Protein AF-A0A3P5DHP8-F1 (afdb_monomer_lite)

Secondary structure (DSSP, 8-state):
-HHHHHHHHHHHHHHHHHTT-THHHHHHHHHHHHHHHHHH----SS--HHHHHHHHHHHHHHHHHHHTTHHHHHHHHHHHHHHHHHHHHHHTTT-

Structure (mmCIF, N/CA/C/O backbone):
data_AF-A0A3P5DHP8-F1
#
_entry.id   AF-A0A3P5DHP8-F1
#
loop_
_atom_site.group_PDB
_atom_site.id
_atom_site.type_symbol
_atom_site.label_atom_id
_atom_site.label_alt_id
_atom_site.label_comp_id
_atom_site.label_asym_id
_atom_site.label_entity_id
_atom_site.label_seq_id
_atom_site.pdbx_PDB_ins_code
_atom_site.Cartn_x
_atom_site.Cartn_y
_atom_site.Cartn_z
_atom_site.occupancy
_atom_site.B_iso_or_equiv
_atom_site.auth_seq_id
_atom_site.auth_comp_id
_atom_site.auth_asym_id
_atom_site.auth_atom_id
_atom_site.pdbx_PDB_model_num
ATOM 1 N N . MET A 1 1 ? -1.310 -9.371 28.868 1.00 57.66 1 MET A N 1
ATOM 2 C CA . MET A 1 1 ? -2.541 -9.922 28.252 1.00 57.66 1 MET A CA 1
ATOM 3 C C . MET A 1 1 ? -3.122 -8.997 27.177 1.00 57.66 1 MET A C 1
ATOM 5 O O . MET A 1 1 ? -3.319 -9.466 26.067 1.00 57.66 1 MET A O 1
ATOM 9 N N . LEU A 1 2 ? -3.299 -7.692 27.431 1.00 68.12 2 LEU A N 1
ATOM 10 C CA . LEU A 1 2 ? -3.774 -6.713 26.426 1.00 68.12 2 LEU A CA 1
ATOM 11 C C . LEU A 1 2 ? -2.916 -6.642 25.144 1.00 68.12 2 LEU A C 1
ATOM 13 O O . LEU A 1 2 ? -3.453 -6.567 24.043 1.00 68.12 2 LEU A O 1
ATOM 17 N N . PHE A 1 3 ? -1.590 -6.743 25.278 1.00 73.19 3 PHE A N 1
ATOM 18 C CA . PHE A 1 3 ? -0.663 -6.683 24.141 1.00 73.19 3 PHE A CA 1
ATOM 19 C C . PHE A 1 3 ? -0.813 -7.871 23.176 1.00 73.19 3 PHE A C 1
ATOM 21 O O . PHE A 1 3 ? -0.783 -7.694 21.965 1.00 73.19 3 PHE A O 1
ATOM 28 N N . THR A 1 4 ? -1.038 -9.081 23.699 1.00 76.75 4 THR A N 1
ATOM 29 C CA . THR A 1 4 ? -1.202 -10.300 22.890 1.00 76.75 4 THR A CA 1
ATOM 30 C C . THR A 1 4 ? -2.469 -10.246 22.037 1.00 76.75 4 THR A C 1
ATOM 32 O O . THR A 1 4 ? -2.432 -10.616 20.868 1.00 76.75 4 THR A O 1
ATOM 35 N N . ILE A 1 5 ? -3.571 -9.727 22.593 1.00 74.00 5 ILE A N 1
ATOM 36 C CA . ILE A 1 5 ? -4.827 -9.511 21.858 1.00 74.00 5 ILE A CA 1
ATOM 37 C C . ILE A 1 5 ? -4.630 -8.476 20.743 1.00 74.00 5 ILE A C 1
ATOM 39 O O . ILE A 1 5 ? -5.071 -8.693 19.617 1.00 74.00 5 ILE A O 1
ATOM 43 N N . GLN A 1 6 ? -3.915 -7.384 21.024 1.00 68.06 6 GLN A N 1
ATOM 44 C CA . GLN A 1 6 ? -3.632 -6.347 20.032 1.00 68.06 6 GLN A CA 1
ATOM 45 C C . GLN A 1 6 ? -2.747 -6.870 18.890 1.00 68.06 6 GLN A C 1
ATOM 47 O O . GLN A 1 6 ? -3.017 -6.589 17.724 1.00 68.06 6 GLN A O 1
ATOM 52 N N . LEU A 1 7 ? -1.745 -7.693 19.213 1.00 75.31 7 LEU A N 1
ATOM 53 C CA . LEU A 1 7 ? -0.860 -8.322 18.234 1.00 75.31 7 LEU A CA 1
ATOM 54 C C . LEU A 1 7 ? -1.625 -9.309 17.338 1.00 75.31 7 LEU A C 1
ATOM 56 O O . LEU A 1 7 ? -1.489 -9.261 16.121 1.00 75.31 7 LEU A O 1
ATOM 60 N N . ILE A 1 8 ? -2.486 -10.151 17.919 1.00 80.44 8 ILE A N 1
ATOM 61 C CA . ILE A 1 8 ? -3.342 -11.086 17.169 1.00 80.44 8 ILE A CA 1
ATOM 62 C C . ILE A 1 8 ? -4.260 -10.336 16.200 1.00 80.44 8 ILE A C 1
ATOM 64 O O . ILE A 1 8 ? -4.392 -10.730 15.043 1.00 80.44 8 ILE A O 1
ATOM 68 N N . ILE A 1 9 ? -4.855 -9.228 16.641 1.00 71.44 9 ILE A N 1
ATOM 69 C CA . ILE A 1 9 ? -5.738 -8.418 15.802 1.00 71.44 9 ILE A CA 1
ATOM 70 C C . ILE A 1 9 ? -4.968 -7.737 14.659 1.00 71.44 9 ILE A C 1
ATOM 72 O O . ILE A 1 9 ? -5.416 -7.781 13.512 1.00 71.44 9 ILE A O 1
ATOM 76 N N . ILE A 1 10 ? -3.795 -7.157 14.938 1.00 72.00 10 ILE A N 1
ATOM 77 C CA . ILE A 1 10 ? -2.924 -6.573 13.904 1.00 72.00 10 ILE A CA 1
ATOM 78 C C . ILE A 1 10 ? -2.508 -7.644 12.893 1.00 72.00 10 ILE A C 1
ATOM 80 O O . ILE A 1 10 ? -2.556 -7.393 11.692 1.00 72.00 10 ILE A O 1
ATOM 84 N N . LEU A 1 11 ? -2.153 -8.842 13.360 1.00 78.12 11 LEU A N 1
ATOM 85 C CA . LEU A 1 11 ? -1.732 -9.947 12.505 1.00 78.12 11 LEU A CA 1
ATOM 86 C C . LEU A 1 11 ? -2.858 -10.393 11.563 1.00 78.12 11 LEU A C 1
ATOM 88 O O . LEU A 1 11 ? -2.621 -10.552 10.369 1.00 78.12 11 LEU A O 1
ATOM 92 N N . ILE A 1 12 ? -4.089 -10.527 12.068 1.00 77.81 12 ILE A N 1
ATOM 93 C CA . ILE A 1 12 ? -5.266 -10.883 11.258 1.00 77.81 12 ILE A CA 1
ATOM 94 C C . ILE A 1 12 ? -5.579 -9.787 10.232 1.00 77.81 12 ILE A C 1
ATOM 96 O O . ILE A 1 12 ? -5.839 -10.091 9.067 1.00 77.81 12 ILE A O 1
ATOM 100 N N . CYS A 1 13 ? -5.515 -8.517 10.638 1.00 71.31 13 CYS A N 1
ATOM 101 C CA . CYS A 1 13 ? -5.773 -7.375 9.761 1.00 71.31 13 CYS A CA 1
ATOM 102 C C . CYS A 1 13 ? -4.716 -7.270 8.643 1.00 71.31 13 CYS A C 1
ATOM 104 O O . CYS A 1 13 ? -5.055 -7.137 7.466 1.00 71.31 13 CYS A O 1
ATOM 106 N N . LEU A 1 14 ? -3.435 -7.431 8.995 1.00 73.50 14 LEU A N 1
ATOM 107 C CA . LEU A 1 14 ? -2.313 -7.439 8.055 1.00 73.50 14 LEU A CA 1
ATOM 108 C C . LEU A 1 14 ? -2.419 -8.605 7.065 1.00 73.50 14 LEU A C 1
ATOM 110 O O . LEU A 1 14 ? -2.203 -8.416 5.870 1.00 73.50 14 LEU A O 1
ATOM 114 N N . PHE A 1 15 ? -2.792 -9.794 7.542 1.00 74.81 15 PHE A N 1
ATOM 115 C CA . PHE A 1 15 ? -2.951 -10.986 6.708 1.00 74.81 15 PHE A CA 1
ATOM 116 C C . PHE A 1 15 ? -4.095 -10.833 5.697 1.00 74.81 15 PHE A C 1
ATOM 118 O O . PHE A 1 15 ? -3.961 -11.219 4.533 1.00 74.81 15 PHE A O 1
ATOM 125 N N . TYR A 1 16 ? -5.205 -10.216 6.115 1.00 70.62 16 TYR A N 1
ATOM 126 C CA . TYR A 1 16 ? -6.323 -9.894 5.227 1.00 70.62 16 TYR A CA 1
ATOM 127 C C . TYR A 1 16 ? -5.950 -8.849 4.171 1.00 70.62 16 TYR A C 1
ATOM 129 O O . TYR A 1 16 ? -6.358 -8.975 3.015 1.00 70.62 16 TYR A O 1
ATOM 137 N N . GLY A 1 17 ? -5.148 -7.848 4.548 1.00 64.56 17 GLY A N 1
ATOM 138 C CA . GLY A 1 17 ? -4.607 -6.855 3.624 1.00 64.56 17 GLY A CA 1
ATOM 139 C C . GLY A 1 17 ? -3.680 -7.498 2.596 1.00 64.56 17 GLY A C 1
ATOM 140 O O . GLY A 1 17 ? -3.965 -7.437 1.398 1.00 64.56 17 GLY A O 1
ATOM 141 N N . ALA A 1 18 ? -2.624 -8.177 3.063 1.00 66.50 18 ALA A N 1
ATOM 142 C CA . ALA A 1 18 ? -1.539 -8.760 2.264 1.00 66.50 18 ALA A CA 1
ATOM 143 C C . ALA A 1 18 ? -2.024 -9.589 1.063 1.00 66.50 18 ALA A C 1
ATOM 145 O O . ALA A 1 18 ? -1.378 -9.601 0.016 1.00 66.50 18 ALA A O 1
ATOM 146 N N . ARG A 1 19 ? -3.191 -10.235 1.179 1.00 65.44 19 ARG A N 1
ATOM 147 C CA . ARG A 1 19 ? -3.757 -11.083 0.125 1.00 65.44 19 ARG A CA 1
ATOM 148 C C . ARG A 1 19 ? -4.192 -10.358 -1.153 1.00 65.44 19 ARG A C 1
ATOM 150 O O . ARG A 1 19 ? -4.264 -11.025 -2.180 1.00 65.44 19 ARG A O 1
ATOM 157 N N . LYS A 1 20 ? -4.519 -9.057 -1.126 1.00 61.44 20 LYS A N 1
ATOM 158 C CA . LYS A 1 20 ? -5.027 -8.346 -2.322 1.00 61.44 20 LYS A CA 1
ATOM 159 C C . LYS A 1 20 ? -3.983 -7.558 -3.121 1.00 61.44 20 LYS A C 1
ATOM 161 O O . LYS A 1 20 ? -4.278 -7.229 -4.263 1.00 61.44 20 LYS A O 1
ATOM 166 N N . GLY A 1 21 ? -2.774 -7.341 -2.593 1.00 65.50 21 GLY A N 1
ATOM 167 C CA . GLY A 1 21 ? -1.639 -6.792 -3.355 1.00 65.50 21 GLY A CA 1
ATOM 168 C C . GLY A 1 21 ? -1.771 -5.330 -3.839 1.00 65.50 21 GLY A C 1
ATOM 169 O O . GLY A 1 21 ? -2.862 -4.793 -4.013 1.00 65.50 21 GLY A O 1
ATOM 170 N N . GLY A 1 22 ? -0.634 -4.663 -4.073 1.00 72.56 22 GLY A N 1
ATOM 171 C CA . GLY A 1 22 ? -0.552 -3.359 -4.758 1.00 72.56 22 GLY A CA 1
ATOM 172 C C . GLY A 1 22 ? -1.194 -2.164 -4.030 1.00 72.56 22 GLY A C 1
ATOM 173 O O . GLY A 1 22 ? -1.187 -2.089 -2.806 1.00 72.56 22 GLY A O 1
ATOM 174 N N . ILE A 1 23 ? -1.769 -1.219 -4.786 1.00 69.06 23 ILE A N 1
ATOM 175 C CA . ILE A 1 23 ? -2.449 -0.009 -4.260 1.00 69.06 23 ILE A CA 1
ATOM 176 C C . ILE A 1 23 ? -3.648 -0.368 -3.361 1.00 69.06 23 ILE A C 1
ATOM 178 O O . ILE A 1 23 ? -3.956 0.347 -2.404 1.00 69.06 23 ILE A O 1
ATOM 182 N N . ALA A 1 24 ? -4.287 -1.517 -3.605 1.00 69.81 24 ALA A N 1
ATOM 183 C CA . ALA A 1 24 ? -5.386 -2.014 -2.781 1.00 69.81 24 ALA A CA 1
ATOM 184 C C . ALA A 1 24 ? -4.945 -2.367 -1.348 1.00 69.81 24 ALA A C 1
ATOM 186 O O . ALA A 1 24 ? -5.773 -2.299 -0.440 1.00 69.81 24 ALA A O 1
ATOM 187 N N . LEU A 1 25 ? -3.658 -2.675 -1.119 1.00 70.88 25 LEU A N 1
ATOM 188 C CA . LEU A 1 25 ? -3.103 -2.873 0.228 1.00 70.88 25 LEU A CA 1
ATOM 189 C C . LEU A 1 25 ? -3.172 -1.600 1.068 1.00 70.88 25 LEU A C 1
ATOM 191 O O . LEU A 1 25 ? -3.531 -1.669 2.241 1.00 70.88 25 LEU A O 1
ATOM 195 N N . GLY A 1 26 ? -2.865 -0.445 0.469 1.00 74.06 26 GLY A N 1
ATOM 196 C CA . GLY A 1 26 ? -2.911 0.847 1.156 1.00 74.06 26 GLY A CA 1
ATOM 197 C C . GLY A 1 26 ? -4.340 1.241 1.537 1.00 74.06 26 GLY A C 1
ATOM 198 O O . GLY A 1 26 ? -4.594 1.635 2.674 1.00 74.06 26 GLY A O 1
ATOM 199 N N . LEU A 1 27 ? -5.291 1.051 0.614 1.00 76.88 27 LEU A N 1
ATOM 200 C CA . LEU A 1 27 ? -6.716 1.324 0.842 1.00 76.88 27 LEU A CA 1
ATOM 201 C C . LEU A 1 27 ? -7.344 0.378 1.878 1.00 76.88 27 LEU A C 1
ATOM 203 O O . LEU A 1 27 ? -8.035 0.838 2.787 1.00 76.88 27 LEU A O 1
ATOM 207 N N . LEU A 1 28 ? -7.084 -0.930 1.785 1.00 74.44 28 LEU A N 1
ATOM 208 C CA . LEU A 1 28 ? -7.586 -1.909 2.757 1.00 74.44 28 LEU A CA 1
ATOM 209 C C . LEU A 1 28 ? -6.928 -1.751 4.131 1.00 74.44 28 LEU A C 1
ATOM 211 O O . LEU A 1 28 ? -7.615 -1.890 5.141 1.00 74.44 28 LEU A O 1
ATOM 215 N N . GLY A 1 29 ? -5.637 -1.411 4.181 1.00 72.75 29 GLY A N 1
ATOM 216 C CA . GLY A 1 29 ? -4.933 -1.101 5.425 1.00 72.75 29 GLY A CA 1
ATOM 217 C C . GLY A 1 29 ? -5.503 0.137 6.123 1.00 72.75 29 GLY A C 1
ATOM 218 O O . GLY A 1 29 ? -5.748 0.102 7.328 1.00 72.75 29 GLY A O 1
ATOM 219 N N . GLY A 1 30 ? -5.799 1.199 5.364 1.00 74.38 30 GLY A N 1
ATOM 220 C CA . GLY A 1 30 ? -6.437 2.412 5.882 1.00 74.38 30 GLY A CA 1
ATOM 221 C C . GLY A 1 30 ? -7.850 2.164 6.422 1.00 74.38 30 GLY A C 1
ATOM 222 O O . GLY A 1 30 ? -8.158 2.554 7.546 1.00 74.38 30 GLY A O 1
ATOM 223 N N . ILE A 1 31 ? -8.695 1.455 5.666 1.00 76.75 31 ILE A N 1
ATOM 224 C CA . ILE A 1 31 ? -10.066 1.111 6.087 1.00 76.75 31 ILE A CA 1
ATOM 225 C C . ILE A 1 31 ? -10.061 0.164 7.297 1.00 76.75 31 ILE A C 1
ATOM 227 O O . ILE A 1 31 ? -10.833 0.358 8.237 1.00 76.75 31 ILE A O 1
ATOM 231 N N . GLY A 1 32 ? -9.168 -0.829 7.311 1.00 72.00 32 GLY A N 1
ATOM 232 C CA . GLY A 1 32 ? -9.013 -1.766 8.424 1.00 72.00 32 GLY A CA 1
ATOM 233 C C . GLY A 1 32 ? -8.617 -1.069 9.725 1.00 72.00 32 GLY A C 1
ATOM 234 O O . GLY A 1 32 ? -9.170 -1.388 10.775 1.00 72.00 32 GLY A O 1
ATOM 235 N N . LEU A 1 33 ? -7.731 -0.068 9.653 1.00 70.44 33 LEU A N 1
ATOM 236 C CA . LEU A 1 33 ? -7.360 0.778 10.792 1.00 70.44 33 LEU A CA 1
ATOM 237 C C . LEU A 1 33 ? -8.519 1.645 11.286 1.00 70.44 33 LEU A C 1
ATOM 239 O O . LEU A 1 33 ? -8.742 1.709 12.492 1.00 70.44 33 LEU A O 1
ATOM 243 N N . VAL A 1 34 ? -9.278 2.274 10.382 1.00 72.81 34 VAL A N 1
ATOM 244 C CA . VAL A 1 34 ? -10.460 3.075 10.752 1.00 72.81 34 VAL A CA 1
ATOM 245 C C . VAL A 1 34 ? -11.471 2.218 11.512 1.00 72.81 34 VAL A C 1
ATOM 247 O O . VAL A 1 34 ? -11.944 2.625 12.570 1.00 72.81 34 VAL A O 1
ATOM 250 N N . ILE A 1 35 ? -11.746 1.006 11.029 1.00 72.75 35 ILE A N 1
ATOM 251 C CA . ILE A 1 35 ? -12.670 0.069 11.682 1.00 72.75 35 ILE A CA 1
ATOM 252 C C . ILE A 1 35 ? -12.154 -0.346 13.062 1.00 72.75 35 ILE A C 1
ATOM 254 O O . ILE A 1 35 ? -12.907 -0.327 14.029 1.00 72.75 35 ILE A O 1
ATOM 258 N N . LEU A 1 36 ? -10.869 -0.667 13.188 1.00 68.69 36 LEU A N 1
ATOM 259 C CA . LEU A 1 36 ? -10.261 -1.053 14.463 1.00 68.69 36 LEU A CA 1
ATOM 260 C C . LEU A 1 36 ? -10.287 0.075 15.502 1.00 68.69 36 LEU A C 1
ATOM 262 O O . LEU A 1 36 ? -10.53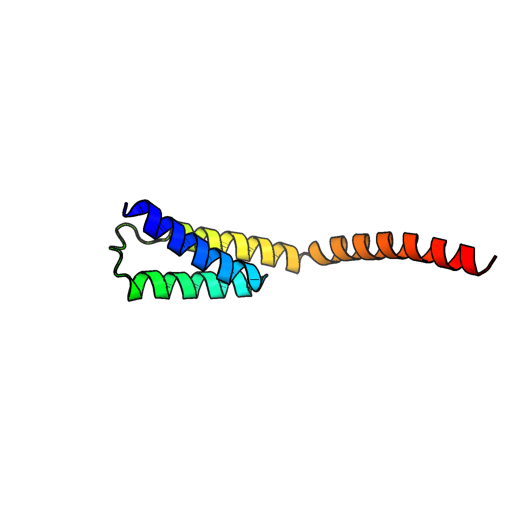0 -0.170 16.681 1.00 68.69 36 LEU A O 1
ATOM 266 N N . VAL A 1 37 ? -10.058 1.314 15.067 1.00 68.25 37 VAL A N 1
ATOM 267 C CA . VAL A 1 37 ? -10.053 2.493 15.942 1.00 68.25 37 VAL A CA 1
ATOM 268 C C . VAL A 1 37 ? -11.472 2.865 16.379 1.00 68.25 37 VAL A C 1
ATOM 270 O O . VAL A 1 37 ? -11.692 3.102 17.566 1.00 68.25 37 VAL A O 1
ATOM 273 N N . PHE A 1 38 ? -12.445 2.866 15.460 1.00 66.88 38 PHE A N 1
ATOM 274 C CA . PHE A 1 38 ? -13.832 3.237 15.767 1.00 66.88 38 PHE A CA 1
ATOM 275 C C . PHE A 1 38 ? -14.614 2.141 16.501 1.00 66.88 38 PHE A C 1
ATOM 277 O O . PHE A 1 38 ? -15.415 2.460 17.374 1.00 66.88 38 PHE A O 1
ATOM 284 N N . VAL A 1 39 ? -14.396 0.861 16.179 1.00 62.97 39 VAL A N 1
ATOM 285 C CA . VAL A 1 39 ? -15.164 -0.254 16.767 1.00 62.97 39 VAL A CA 1
ATOM 286 C C . VAL A 1 39 ? -14.582 -0.710 18.103 1.00 62.97 39 VAL A C 1
ATOM 288 O O . VAL A 1 39 ? -15.336 -1.078 18.998 1.00 62.97 39 VAL A O 1
ATOM 291 N N . PHE A 1 40 ? -13.257 -0.682 18.274 1.00 59.94 40 PHE A N 1
ATOM 292 C CA . PHE A 1 40 ? -12.612 -1.216 19.480 1.00 59.94 40 PHE A CA 1
ATOM 293 C C . PHE A 1 40 ? -12.320 -0.163 20.558 1.00 59.94 40 PHE A C 1
ATOM 295 O O . PHE A 1 40 ? -11.811 -0.516 21.620 1.00 59.94 40 PHE A O 1
ATOM 302 N N . HIS A 1 41 ? -12.648 1.113 20.303 1.00 54.25 41 HIS A N 1
ATOM 303 C CA . HIS A 1 41 ? -12.538 2.232 21.252 1.00 54.25 41 HIS A CA 1
ATOM 304 C C . HIS A 1 41 ? -11.188 2.268 21.996 1.00 54.25 41 HIS A C 1
ATOM 306 O O . HIS A 1 41 ? -11.097 2.621 23.175 1.00 54.25 41 HIS A O 1
ATOM 312 N N . LEU A 1 42 ? -10.114 1.864 21.306 1.00 52.53 42 LEU A N 1
ATOM 313 C CA . LEU A 1 42 ? -8.757 1.993 21.812 1.00 52.53 42 LEU A CA 1
ATOM 314 C C . LEU A 1 42 ? -8.496 3.485 21.960 1.00 52.53 42 LEU A C 1
ATOM 316 O O . LEU A 1 42 ? -8.507 4.190 20.953 1.00 52.53 42 LEU A O 1
ATOM 320 N N . GLN A 1 43 ? -8.283 3.958 23.196 1.00 47.19 43 GLN A N 1
ATOM 321 C CA . GLN A 1 43 ? -7.854 5.331 23.460 1.00 47.19 43 GLN A CA 1
ATOM 322 C C . GLN A 1 43 ? -6.724 5.653 22.478 1.00 47.19 43 GLN A C 1
ATOM 324 O O . GLN A 1 43 ? -5.659 5.026 22.573 1.00 47.19 43 GLN A O 1
ATOM 329 N N . PRO A 1 44 ? -6.946 6.565 21.510 1.00 50.72 44 PRO A N 1
ATOM 330 C CA . PRO A 1 44 ? -5.938 6.959 20.544 1.00 50.72 44 PRO A CA 1
ATOM 331 C C . PRO A 1 44 ? -4.951 7.841 21.299 1.00 50.72 44 PRO A C 1
ATOM 333 O O . PRO A 1 44 ? -4.919 9.056 21.155 1.00 50.72 44 PRO A O 1
ATOM 336 N N . SER A 1 45 ? -4.174 7.232 22.193 1.00 45.47 45 SER A N 1
ATOM 337 C CA . SER A 1 45 ? -3.363 7.958 23.162 1.00 45.47 45 SER A CA 1
ATOM 338 C C . SER A 1 45 ? -2.192 8.678 22.493 1.00 45.47 45 SER A C 1
ATOM 340 O O . SER A 1 45 ? -1.431 9.354 23.175 1.00 45.47 45 SER A O 1
ATOM 342 N N . LYS A 1 46 ? -2.036 8.517 21.173 1.00 51.19 46 LYS A N 1
ATOM 343 C CA . LYS A 1 46 ? -1.115 9.220 20.281 1.00 51.19 46 LYS A CA 1
ATOM 344 C C . LYS A 1 46 ? -1.778 9.170 18.894 1.00 51.19 46 LYS A C 1
ATOM 346 O O . LYS A 1 46 ? -2.092 8.056 18.464 1.00 51.19 46 LYS A O 1
ATOM 351 N N . PRO A 1 47 ? -2.062 10.289 18.207 1.00 55.19 47 PRO A N 1
ATOM 352 C CA . PRO A 1 47 ? -2.592 10.231 16.848 1.00 55.19 47 PRO A CA 1
ATOM 353 C C . PRO A 1 47 ? -1.657 9.349 15.990 1.00 55.19 47 PRO A C 1
ATOM 355 O O . PRO A 1 47 ? -0.440 9.534 16.065 1.00 55.19 47 PRO A O 1
ATOM 358 N N . PRO A 1 48 ? -2.180 8.358 15.235 1.00 64.62 48 PRO A N 1
ATOM 359 C CA . PRO A 1 48 ? -1.408 7.343 14.501 1.00 64.62 48 PRO A CA 1
ATOM 360 C C . PRO A 1 48 ? -0.761 7.917 13.226 1.00 64.62 48 PRO A C 1
ATOM 362 O O . PRO A 1 48 ? -0.858 7.361 12.133 1.00 64.62 48 PRO A O 1
ATOM 365 N N . VAL A 1 49 ? -0.101 9.062 13.385 1.00 68.12 49 VAL A N 1
ATOM 366 C CA . VAL A 1 49 ? 0.609 9.812 12.348 1.00 68.12 49 VAL A CA 1
ATOM 367 C C . VAL A 1 49 ? 1.739 8.970 11.766 1.00 68.12 49 VAL A C 1
ATOM 369 O O . VAL A 1 49 ? 1.925 8.973 10.557 1.00 68.12 49 VAL A O 1
ATOM 372 N N . ASP A 1 50 ? 2.425 8.188 12.602 1.00 72.31 50 ASP A N 1
ATOM 373 C CA . ASP A 1 50 ? 3.496 7.272 12.191 1.00 72.31 50 ASP A CA 1
ATOM 374 C C . ASP A 1 50 ? 3.032 6.290 11.101 1.00 72.31 50 ASP A C 1
ATOM 376 O O . ASP A 1 50 ? 3.651 6.162 10.045 1.00 72.31 50 ASP A O 1
ATOM 380 N N . VAL A 1 51 ? 1.856 5.688 11.297 1.00 74.31 51 VAL A N 1
ATOM 381 C CA . VAL A 1 51 ? 1.292 4.713 10.358 1.00 74.31 51 VAL A CA 1
ATOM 382 C C . VAL A 1 51 ? 0.798 5.389 9.079 1.00 74.31 51 VAL A C 1
ATOM 384 O O . VAL A 1 51 ? 1.027 4.873 7.987 1.00 74.31 51 VAL A O 1
ATOM 387 N N . MET A 1 52 ? 0.162 6.561 9.182 1.00 81.44 52 MET A N 1
ATOM 388 C CA . MET A 1 52 ? -0.232 7.336 7.999 1.00 81.44 52 MET A CA 1
ATOM 389 C C . MET A 1 52 ? 0.981 7.751 7.155 1.00 81.44 52 MET A C 1
ATOM 391 O O . MET A 1 52 ? 0.947 7.597 5.934 1.00 81.44 52 MET A O 1
ATOM 395 N N . LEU A 1 53 ? 2.060 8.222 7.789 1.00 83.12 53 LEU A N 1
ATOM 396 C CA . LEU A 1 53 ? 3.305 8.594 7.113 1.00 83.12 53 LEU A CA 1
ATOM 397 C C . LEU A 1 53 ? 3.957 7.389 6.431 1.00 83.12 53 LEU A C 1
ATOM 399 O O . LEU A 1 53 ? 4.364 7.502 5.278 1.00 83.12 53 LEU A O 1
ATOM 403 N N . VAL A 1 54 ? 3.998 6.229 7.095 1.00 84.88 54 VAL A N 1
ATOM 404 C CA . VAL A 1 54 ? 4.501 4.977 6.507 1.00 84.88 54 VAL A CA 1
ATOM 405 C C . VAL A 1 54 ? 3.695 4.561 5.273 1.00 84.88 54 VAL A C 1
ATOM 407 O O . VAL A 1 54 ? 4.292 4.209 4.254 1.00 84.88 54 VAL A O 1
ATOM 410 N N . ILE A 1 55 ? 2.358 4.635 5.318 1.00 84.56 55 ILE A N 1
ATOM 411 C CA . ILE A 1 55 ? 1.507 4.289 4.167 1.00 84.56 55 ILE A CA 1
ATOM 412 C C . ILE A 1 55 ? 1.776 5.244 3.000 1.00 84.56 55 ILE A C 1
ATOM 414 O O . ILE A 1 55 ? 1.960 4.797 1.871 1.00 84.56 55 ILE A O 1
ATOM 418 N N . ILE A 1 56 ? 1.845 6.550 3.258 1.00 87.00 56 ILE A N 1
ATOM 419 C CA . ILE A 1 56 ? 2.117 7.542 2.210 1.00 87.00 56 ILE A CA 1
ATOM 420 C C . ILE A 1 56 ? 3.517 7.333 1.621 1.00 87.00 56 ILE A C 1
ATOM 422 O O . ILE A 1 56 ? 3.665 7.332 0.400 1.00 87.00 56 ILE A O 1
ATOM 426 N N . ALA A 1 57 ? 4.527 7.097 2.461 1.00 90.44 57 ALA A N 1
ATOM 427 C CA . ALA A 1 57 ? 5.901 6.871 2.025 1.00 90.44 57 ALA A CA 1
ATOM 428 C C . ALA A 1 57 ? 6.024 5.633 1.125 1.00 90.44 57 ALA A C 1
ATOM 43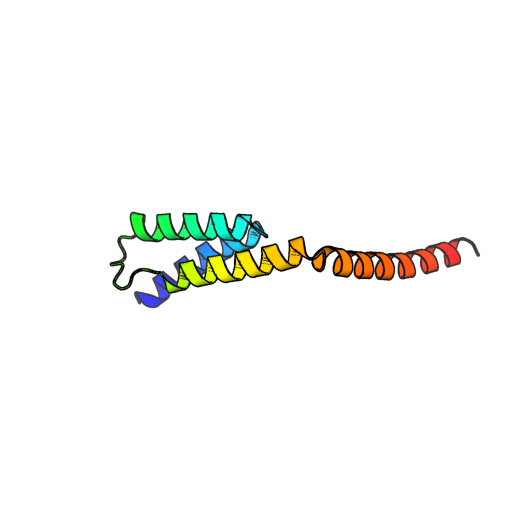0 O O . ALA A 1 57 ? 6.605 5.713 0.043 1.00 90.44 57 ALA A O 1
ATOM 431 N N . VAL A 1 58 ? 5.439 4.496 1.520 1.00 87.75 58 VAL A N 1
ATOM 432 C CA . VAL A 1 58 ? 5.523 3.264 0.721 1.00 87.75 58 VAL A CA 1
ATOM 433 C C . VAL A 1 58 ? 4.681 3.342 -0.556 1.00 87.75 58 VAL A C 1
ATOM 435 O O . VAL A 1 58 ? 5.098 2.817 -1.589 1.00 87.75 58 VAL A O 1
ATOM 438 N N . VAL A 1 59 ? 3.526 4.020 -0.527 1.00 85.19 59 VAL A N 1
ATOM 439 C CA . VAL A 1 59 ? 2.695 4.243 -1.723 1.00 85.19 59 VAL A CA 1
ATOM 440 C C . VAL A 1 59 ? 3.415 5.163 -2.701 1.00 85.19 59 VAL A C 1
ATOM 442 O O . VAL A 1 59 ? 3.468 4.839 -3.882 1.00 85.19 59 VAL A O 1
ATOM 445 N N . ALA A 1 60 ? 4.030 6.249 -2.231 1.00 87.81 60 ALA A N 1
ATOM 446 C CA . ALA A 1 60 ? 4.838 7.129 -3.069 1.00 87.81 60 ALA A CA 1
ATOM 447 C C . ALA A 1 60 ? 6.040 6.385 -3.670 1.00 87.81 60 ALA A C 1
ATOM 449 O O . ALA A 1 60 ? 6.283 6.488 -4.871 1.00 87.81 60 ALA A O 1
ATOM 450 N N . ALA A 1 61 ? 6.746 5.573 -2.877 1.00 89.19 61 ALA A N 1
ATOM 451 C CA . ALA A 1 61 ? 7.844 4.743 -3.367 1.00 89.19 61 ALA A CA 1
ATOM 452 C C . ALA A 1 61 ? 7.371 3.734 -4.431 1.00 89.19 61 ALA A C 1
ATOM 454 O O . ALA A 1 61 ? 7.971 3.635 -5.499 1.00 89.19 61 ALA A O 1
ATOM 455 N N . SER A 1 62 ? 6.257 3.039 -4.183 1.00 85.75 62 SER A N 1
ATOM 456 C CA . SER A 1 62 ? 5.680 2.061 -5.119 1.00 85.75 62 SER A CA 1
ATOM 457 C C . SER A 1 62 ? 5.178 2.722 -6.406 1.00 85.75 62 SER A C 1
ATOM 459 O O . SER A 1 62 ? 5.421 2.210 -7.497 1.00 85.75 62 SER A O 1
ATOM 461 N N . ALA A 1 63 ? 4.520 3.878 -6.291 1.00 84.19 63 ALA A N 1
ATOM 462 C CA . ALA A 1 63 ? 4.041 4.662 -7.424 1.00 84.19 63 ALA A CA 1
ATOM 463 C C . ALA A 1 63 ? 5.205 5.200 -8.260 1.00 84.19 63 ALA A C 1
ATOM 465 O O . ALA A 1 63 ? 5.137 5.165 -9.482 1.00 84.19 63 ALA A O 1
ATOM 466 N N . THR A 1 64 ? 6.298 5.627 -7.623 1.00 87.75 64 THR A N 1
ATOM 467 C CA . THR A 1 64 ? 7.518 6.054 -8.324 1.00 87.75 64 THR A CA 1
ATOM 468 C C . THR A 1 64 ? 8.170 4.877 -9.052 1.00 87.75 64 THR A C 1
ATOM 470 O O . THR A 1 64 ? 8.588 5.019 -10.197 1.00 87.75 64 THR A O 1
ATOM 473 N N . LEU A 1 65 ? 8.199 3.691 -8.433 1.00 85.25 65 LEU A N 1
ATOM 474 C CA . LEU A 1 65 ? 8.736 2.471 -9.043 1.00 85.25 65 LEU A CA 1
ATOM 475 C C . LEU A 1 65 ? 7.928 2.031 -10.277 1.00 85.25 65 LEU A C 1
ATOM 477 O O . LEU A 1 65 ? 8.505 1.592 -11.272 1.00 85.25 65 LEU A O 1
ATOM 481 N N . GLN A 1 66 ? 6.602 2.188 -10.221 1.00 80.94 66 GLN A N 1
ATOM 482 C CA . GLN A 1 66 ? 5.702 1.945 -11.351 1.00 80.94 66 GLN A CA 1
ATOM 483 C C . GLN A 1 66 ? 5.824 3.036 -12.425 1.00 80.94 66 GLN A C 1
ATOM 485 O O . GLN A 1 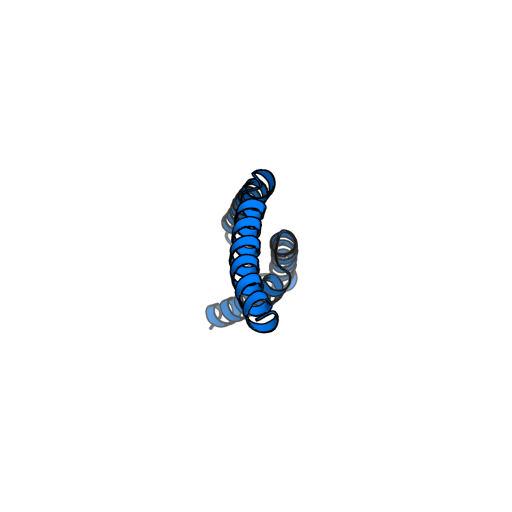66 ? 5.952 2.716 -13.600 1.00 80.94 66 GLN A O 1
ATOM 490 N N . ALA A 1 67 ? 5.865 4.315 -12.044 1.00 83.44 67 ALA A N 1
ATOM 491 C CA . ALA A 1 67 ? 5.988 5.439 -12.977 1.00 83.44 67 ALA A CA 1
ATOM 492 C C . ALA A 1 67 ? 7.339 5.465 -13.711 1.00 83.44 67 ALA A C 1
ATOM 494 O O . ALA A 1 67 ? 7.415 5.898 -14.856 1.00 83.44 67 ALA A O 1
ATOM 495 N N . SER A 1 68 ? 8.401 4.975 -13.070 1.00 83.81 68 SER A N 1
ATOM 496 C CA . SER A 1 68 ? 9.731 4.832 -13.665 1.00 83.81 68 SER A CA 1
ATOM 497 C C . SER A 1 68 ? 9.809 3.724 -14.728 1.00 83.81 68 SER A C 1
ATOM 499 O O . SER A 1 68 ? 10.848 3.604 -15.375 1.00 83.81 68 SER A O 1
ATOM 501 N N . GLY A 1 69 ? 8.795 2.859 -14.860 1.00 80.69 69 GLY A N 1
ATOM 502 C CA . GLY A 1 69 ? 8.886 1.634 -15.666 1.00 80.69 69 GLY A CA 1
ATOM 503 C C . GLY A 1 69 ? 9.903 0.616 -15.125 1.00 80.69 69 GLY A C 1
ATOM 504 O O . GLY A 1 69 ? 10.208 -0.371 -15.789 1.00 80.69 69 GLY A O 1
ATOM 505 N N . GLY A 1 70 ? 10.440 0.829 -13.915 1.00 78.75 70 GLY A N 1
ATOM 506 C CA . GLY A 1 70 ? 11.455 -0.044 -13.318 1.00 78.75 70 GLY A CA 1
ATOM 507 C C . GLY A 1 70 ? 10.918 -1.445 -13.025 1.00 78.75 70 GLY A C 1
ATOM 508 O O . GLY A 1 70 ? 11.649 -2.428 -13.139 1.00 78.75 70 GLY A O 1
ATOM 509 N N . LEU A 1 71 ? 9.622 -1.545 -12.714 1.00 77.88 71 LEU A N 1
ATOM 510 C CA . LEU A 1 71 ? 8.953 -2.831 -12.544 1.00 77.88 71 LEU A CA 1
ATOM 511 C C . LEU A 1 71 ? 8.795 -3.580 -13.881 1.00 77.88 71 LEU A C 1
ATOM 513 O O . LEU A 1 71 ? 9.038 -4.784 -13.923 1.00 77.88 71 LEU A O 1
ATOM 517 N N . ASP A 1 72 ? 8.461 -2.878 -14.967 1.00 81.06 72 ASP A N 1
ATOM 518 C CA . ASP A 1 72 ? 8.320 -3.459 -16.309 1.00 81.06 72 ASP A CA 1
ATOM 519 C C . ASP A 1 72 ? 9.652 -3.964 -16.868 1.00 81.06 72 ASP A C 1
ATOM 521 O O . ASP A 1 72 ? 9.704 -5.057 -17.425 1.00 81.06 72 ASP A O 1
ATOM 525 N N . VAL A 1 73 ? 10.754 -3.236 -16.651 1.00 80.50 73 VAL A N 1
ATOM 526 C CA . VAL A 1 73 ? 12.100 -3.687 -17.055 1.00 80.50 73 VAL A CA 1
ATOM 527 C C . VAL A 1 73 ? 12.483 -4.982 -16.335 1.00 80.50 73 VAL A C 1
ATOM 529 O O . VAL A 1 73 ? 13.011 -5.912 -16.947 1.00 80.50 73 VAL A O 1
ATOM 532 N N . MET A 1 74 ? 12.183 -5.084 -15.039 1.00 81.44 74 MET A N 1
ATOM 533 C CA . MET A 1 74 ? 12.466 -6.289 -14.258 1.00 81.44 74 MET A CA 1
ATOM 534 C C . MET A 1 74 ? 11.617 -7.482 -14.726 1.00 81.44 74 MET A C 1
ATOM 536 O O . MET A 1 74 ? 12.111 -8.612 -14.769 1.00 81.44 74 MET A O 1
ATOM 540 N N . LEU A 1 75 ? 10.370 -7.230 -15.142 1.00 81.19 75 LEU A N 1
ATOM 541 C CA . LEU A 1 75 ? 9.493 -8.238 -15.737 1.00 81.19 75 LEU A CA 1
ATOM 542 C C . LEU A 1 75 ? 9.983 -8.672 -17.129 1.00 81.19 75 LEU A C 1
ATOM 544 O O . LEU A 1 75 ? 10.012 -9.868 -17.408 1.00 81.19 75 LEU A O 1
ATOM 548 N N . GLN A 1 76 ? 10.447 -7.725 -17.952 1.00 82.81 76 GLN A N 1
ATOM 549 C CA . GLN A 1 76 ? 11.006 -7.969 -19.287 1.00 82.81 76 GLN A CA 1
ATOM 550 C C . GLN A 1 76 ? 12.254 -8.850 -19.270 1.00 82.81 76 GLN A C 1
ATOM 552 O O . GLN A 1 76 ? 12.442 -9.740 -20.107 1.00 82.81 76 GLN A O 1
ATOM 557 N N . ILE A 1 77 ? 13.114 -8.632 -18.280 1.00 83.50 77 ILE A N 1
ATOM 558 C CA . ILE A 1 77 ? 14.294 -9.468 -18.070 1.00 83.50 77 ILE A CA 1
ATOM 559 C C . ILE A 1 77 ? 13.868 -10.874 -17.624 1.00 83.50 77 ILE A C 1
ATOM 561 O O . ILE A 1 77 ? 14.417 -11.866 -18.110 1.00 83.50 77 ILE A O 1
ATOM 565 N N . ALA A 1 78 ? 12.865 -10.984 -16.748 1.00 85.81 78 ALA A N 1
ATOM 566 C CA . ALA A 1 78 ? 12.348 -12.272 -16.294 1.00 85.81 78 ALA A CA 1
ATOM 567 C C . ALA A 1 78 ? 11.687 -13.076 -17.432 1.00 85.81 78 ALA A C 1
ATOM 569 O O . ALA A 1 78 ? 11.962 -14.272 -17.571 1.00 85.81 78 ALA A O 1
ATOM 570 N N . GLU A 1 79 ? 10.871 -12.442 -18.282 1.00 86.25 79 GLU A N 1
ATOM 571 C CA . GLU A 1 79 ? 10.252 -13.109 -19.436 1.00 86.25 79 GLU A CA 1
ATOM 572 C C . GLU A 1 79 ? 11.287 -13.503 -20.494 1.00 86.25 79 GLU A C 1
ATOM 574 O O . GLU A 1 79 ? 11.228 -14.625 -20.996 1.00 86.25 79 GLU A O 1
ATOM 579 N N . SER A 1 80 ? 12.292 -12.662 -20.765 1.00 80.81 80 SER A N 1
ATOM 580 C CA . SER A 1 80 ? 13.379 -13.003 -21.694 1.00 80.81 80 SER A CA 1
ATOM 581 C C . SER A 1 80 ? 14.216 -14.179 -21.191 1.00 80.81 80 SER A C 1
ATOM 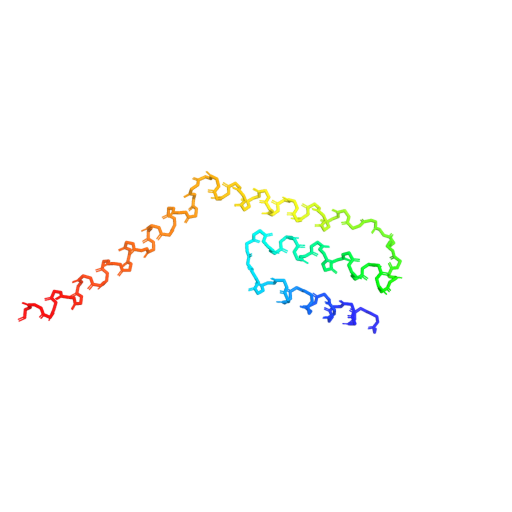583 O O . SER A 1 80 ? 14.535 -15.088 -21.959 1.00 80.81 80 SER A O 1
ATOM 585 N N . CYS A 1 81 ? 14.533 -14.214 -19.895 1.00 77.88 81 CYS A N 1
ATOM 586 C CA . CYS A 1 81 ? 15.289 -15.312 -19.291 1.00 77.88 81 CYS A CA 1
ATOM 587 C C . CYS A 1 81 ? 14.501 -16.637 -19.338 1.00 77.88 81 CYS A C 1
ATOM 589 O O . CYS A 1 81 ? 15.038 -17.696 -19.684 1.00 77.88 81 CYS A O 1
ATOM 591 N N . CYS A 1 82 ? 13.192 -16.581 -19.073 1.00 72.25 82 CYS A N 1
ATOM 592 C CA . CYS A 1 82 ? 12.320 -17.750 -19.155 1.00 72.25 82 CYS A CA 1
ATOM 593 C C . CYS A 1 82 ? 12.109 -18.216 -20.614 1.00 72.25 82 CYS A C 1
ATOM 595 O O . CYS A 1 82 ? 12.139 -19.416 -20.906 1.00 72.25 82 CYS A O 1
ATOM 597 N N . ALA A 1 83 ? 11.975 -17.281 -21.560 1.00 75.75 83 ALA A N 1
ATOM 598 C CA . ALA A 1 83 ? 11.849 -17.571 -22.987 1.00 75.75 83 ALA A CA 1
ATOM 599 C C . ALA A 1 83 ? 13.122 -18.202 -23.576 1.00 75.75 83 ALA A C 1
ATOM 601 O O . ALA A 1 83 ? 13.024 -19.147 -24.366 1.00 75.75 83 ALA A O 1
ATOM 602 N N . ALA A 1 84 ? 14.307 -17.756 -23.146 1.00 66.75 84 ALA A N 1
ATOM 603 C CA . ALA A 1 84 ? 15.585 -18.345 -23.547 1.00 66.75 84 ALA A CA 1
ATOM 604 C C . ALA A 1 84 ? 15.677 -19.837 -23.173 1.00 66.75 84 ALA A C 1
ATOM 606 O O . ALA A 1 84 ? 16.117 -20.661 -23.977 1.00 66.75 84 ALA A O 1
ATOM 607 N N . THR A 1 85 ? 15.159 -20.213 -21.999 1.00 64.00 85 THR A N 1
ATOM 608 C CA . THR A 1 85 ? 15.075 -21.618 -21.564 1.00 64.00 85 THR A CA 1
ATOM 609 C C . THR A 1 85 ? 14.063 -22.418 -22.394 1.00 64.00 85 THR A C 1
ATOM 611 O O . THR A 1 85 ? 14.315 -23.568 -22.764 1.00 64.00 85 THR A O 1
ATOM 614 N N . ARG A 1 86 ? 12.922 -21.816 -22.755 1.00 63.50 86 ARG A N 1
ATOM 615 C CA . ARG A 1 86 ? 11.888 -22.486 -23.562 1.00 63.50 86 ARG A CA 1
ATOM 616 C C . ARG A 1 86 ? 12.385 -22.833 -24.968 1.00 63.50 86 ARG A C 1
ATOM 618 O O . ARG A 1 86 ? 12.066 -23.914 -25.466 1.00 63.50 86 ARG A O 1
ATOM 625 N N . ASN A 1 87 ? 13.182 -21.961 -25.588 1.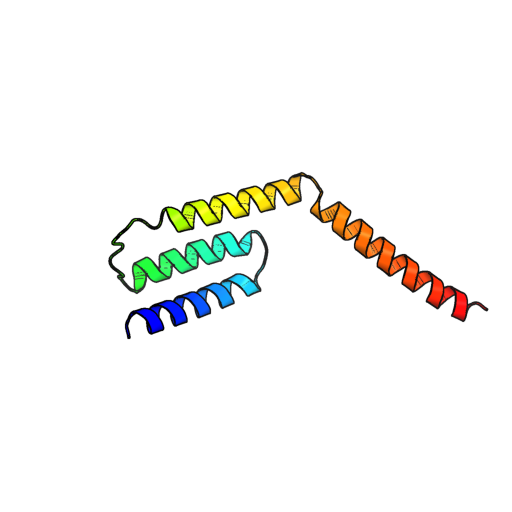00 60.03 87 ASN A N 1
ATOM 626 C CA . ASN A 1 87 ? 13.659 -22.148 -26.961 1.00 60.03 87 ASN A CA 1
ATOM 627 C C . ASN A 1 87 ? 14.621 -23.349 -27.093 1.00 60.03 87 ASN A C 1
ATOM 629 O O . ASN A 1 87 ? 14.532 -24.112 -28.054 1.00 60.03 87 ASN A O 1
ATOM 633 N N . MET A 1 88 ? 15.453 -23.602 -26.074 1.00 56.09 88 MET A N 1
ATOM 634 C CA . MET A 1 88 ? 16.341 -24.776 -26.020 1.00 56.09 88 MET A CA 1
ATOM 635 C C . MET A 1 88 ? 15.553 -26.103 -25.980 1.00 56.09 88 MET A C 1
ATOM 637 O O . MET A 1 88 ? 15.921 -27.077 -26.636 1.00 56.09 88 MET A O 1
ATOM 641 N N . SER A 1 89 ? 14.413 -26.133 -25.275 1.00 57.84 89 SER A N 1
ATOM 642 C CA . SER A 1 89 ? 13.545 -27.324 -25.196 1.00 57.84 89 SER A CA 1
ATOM 643 C C . SER A 1 89 ? 12.781 -27.626 -26.495 1.00 57.84 89 SER A C 1
ATOM 645 O O . SER A 1 89 ? 12.461 -28.781 -26.773 1.00 57.84 89 SER A O 1
ATOM 647 N N . GLN A 1 90 ? 12.497 -26.599 -27.304 1.00 57.94 90 GLN A N 1
ATOM 648 C CA . GLN A 1 90 ? 11.849 -26.746 -28.612 1.00 57.94 90 GLN A CA 1
ATOM 649 C C . GLN A 1 90 ? 12.846 -27.194 -29.689 1.00 57.94 90 GLN A C 1
ATOM 651 O O . GLN A 1 90 ? 12.488 -28.002 -30.543 1.00 57.94 90 GLN A O 1
ATOM 656 N N . LEU A 1 91 ? 14.102 -26.738 -29.619 1.00 62.31 91 LEU A N 1
ATOM 657 C CA . LEU A 1 91 ? 15.163 -27.143 -30.545 1.00 62.31 91 LEU A CA 1
ATOM 658 C C . LEU A 1 91 ? 15.534 -28.630 -30.392 1.00 62.31 91 LEU A C 1
ATOM 660 O O . LEU A 1 91 ? 15.670 -29.324 -31.392 1.00 62.31 91 LEU A O 1
ATOM 664 N N . SER A 1 92 ? 15.567 -29.154 -29.161 1.00 62.38 92 SER A N 1
ATOM 665 C CA . SER A 1 92 ? 15.778 -30.590 -28.895 1.00 62.38 92 SER A CA 1
ATOM 666 C C . SER A 1 92 ? 14.607 -31.498 -29.312 1.00 62.38 92 SER A C 1
ATOM 668 O O . SER A 1 92 ? 14.764 -32.712 -29.291 1.00 62.38 92 SER A O 1
ATOM 670 N N . ARG A 1 93 ? 13.432 -30.945 -29.651 1.00 56.81 93 ARG A N 1
ATOM 671 C CA . ARG A 1 93 ? 12.304 -31.698 -30.242 1.00 56.81 93 ARG A CA 1
ATOM 672 C C . ARG A 1 93 ? 12.231 -31.576 -31.768 1.00 56.81 93 ARG A C 1
ATOM 674 O O . ARG A 1 93 ? 11.359 -32.193 -32.373 1.00 56.81 93 ARG A O 1
ATOM 681 N N . ARG A 1 94 ? 13.074 -30.737 -32.378 1.00 56.09 94 ARG A N 1
ATOM 682 C CA .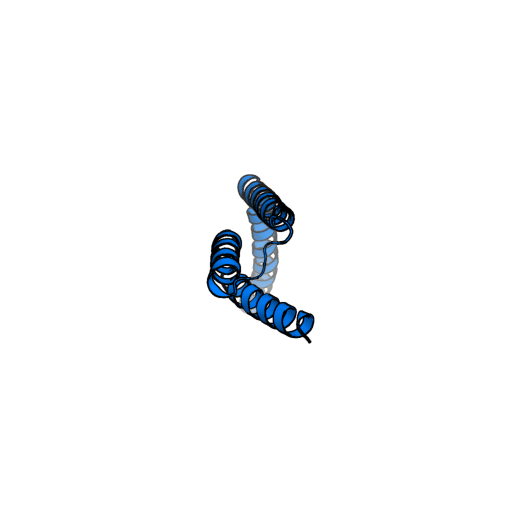 ARG A 1 94 ? 13.161 -30.555 -33.837 1.00 56.09 94 ARG A CA 1
ATOM 683 C C . ARG A 1 94 ? 14.400 -31.204 -34.467 1.00 56.09 94 ARG A C 1
ATOM 685 O O . ARG A 1 94 ? 14.484 -31.216 -35.692 1.00 56.09 94 ARG A O 1
ATOM 692 N N . LEU A 1 95 ? 15.310 -31.718 -33.644 1.00 62.31 95 LEU A N 1
ATOM 693 C CA . LEU A 1 95 ? 16.408 -32.627 -33.992 1.00 62.31 95 LEU A CA 1
ATOM 694 C C . LEU A 1 95 ? 16.010 -34.049 -33.596 1.00 62.31 95 LEU A C 1
ATOM 696 O O . LEU A 1 95 ? 16.355 -34.972 -34.361 1.00 62.31 95 LEU A O 1
#

Radius of gyration: 21.37 Å; chains: 1; bounding box: 32×43×62 Å

Foldseek 3Di:
DVVVVVVVLVVVQQVVLVVPDDPSSLVSNVVSVVCCCVVVVDPCVDPVVVVVVVSVVVNVVRVVCVVVCVVVVVVVVVVVVVVVVVVVVVVVVVD

Sequence (95 aa):
MLFTIQLIIILICLFYGARKGGIALGLLGGIGLVILVFVFHLQPSKPPVDVMLVIIAVVAASATLQASGGLDVMLQIAESCCAATRNMSQLSRRL

Organism: Escherichia coli (NCBI:txid562)

pLDDT: mean 72.15, std 10.5, range [45.47, 90.44]

InterPro domains:
  IPR004668 Anaerobic c4-dicarboxylate membrane transporter [PF03605] (6-80)
  IPR004668 Anaerobic c4-dicarboxylate membrane transporter [PTHR36106] (3-80)